Protein AF-A0A815VTF4-F1 (afdb_monomer)

Sequence (110 aa):
MISTTDGMVSTTDRMISTTNRMVSTTDGMVSTRNRMVSTTDRMISTTDGMVSTTNRMVSTTNRMVSTTNRMVSTTNRMVSTTNRMISTTTSIATSMVPGNTIAFQRLVNI

Solvent-accessible surface area (backbone atoms only — not comparable to full-atom values): 6072 Å² total; per-residue (Å²): 109,68,73,59,52,53,55,50,51,56,50,52,52,52,52,52,53,51,51,52,54,51,51,55,50,51,53,51,51,52,54,52,50,53,53,51,51,57,50,51,53,52,53,51,53,52,51,54,51,52,51,53,51,50,54,52,51,52,54,50,52,52,50,52,52,52,51,51,54,52,51,52,53,50,51,53,52,51,52,52,49,5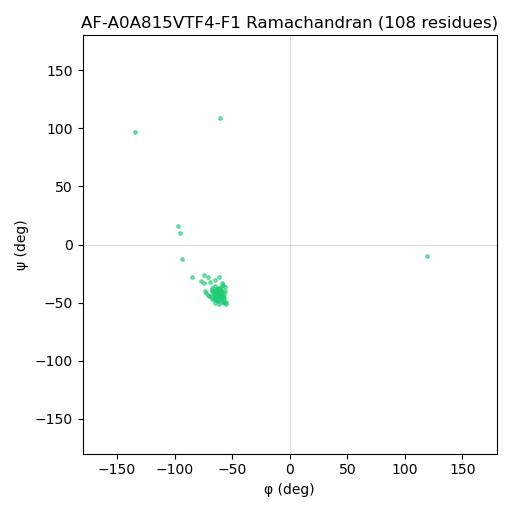1,53,52,51,52,52,50,53,51,54,52,54,40,71,75,39,88,83,54,57,69,62,56,58,60,66,73,74,114

pLDDT: mean 90.61, std 12.68, range [51.12, 98.56]

Radius of gyration: 44.87 Å; Cα contacts (8 Å, |Δi|>4): 9; chains: 1; bounding box: 86×13×121 Å

Foldseek 3Di:
DVVVVVVVVVVVVVVVVVVVVVVVVVVVVVVVVVVVVVVVVVVVVVVVVVVVVVVVVVVVVVVVVVVVVVVVVVVVVVVVVVVVVLVVVLVVVCVVDPPCSVVSVVVVVD

Organism: NCBI:txid392030

Secondary structure (DSSP, 8-state):
-HHHHHHHHHHHHHHHHHHHHHHHHHHHHHHHHHHHHHHHHHHHHHHHHHHHHHHHHHHHHHHHHHHHHHHHHHHHHHHHHHHHHHHHHHHHHHHHSTT-HHHHHHHH--

Mean predicted aligned error: 9.73 Å

Structure (mmCIF, N/CA/C/O backbone):
data_AF-A0A815VTF4-F1
#
_entry.id   AF-A0A815VTF4-F1
#
loop_
_atom_site.group_PDB
_atom_site.id
_atom_site.type_symbol
_atom_site.label_atom_id
_atom_site.label_alt_id
_atom_site.label_comp_id
_atom_site.label_asym_id
_atom_site.label_entity_id
_atom_site.label_seq_id
_atom_site.pdbx_PDB_ins_code
_atom_site.Cartn_x
_atom_site.Cartn_y
_atom_site.Cartn_z
_atom_site.occupancy
_atom_site.B_iso_or_equiv
_atom_site.auth_seq_id
_atom_site.auth_comp_id
_atom_site.auth_asym_id
_atom_site.auth_atom_id
_atom_site.pdbx_PDB_model_num
ATOM 1 N N . MET A 1 1 ? 44.918 5.009 -60.154 1.00 63.88 1 MET A N 1
ATOM 2 C CA . MET A 1 1 ? 43.603 4.362 -59.948 1.00 63.88 1 MET A CA 1
ATOM 3 C C . MET A 1 1 ? 43.577 3.532 -58.670 1.00 63.88 1 MET A C 1
ATOM 5 O O . MET A 1 1 ? 42.758 3.845 -57.824 1.00 63.88 1 MET A O 1
ATOM 9 N N . ILE A 1 2 ? 44.490 2.570 -58.472 1.00 72.81 2 ILE A N 1
ATOM 10 C CA . ILE A 1 2 ? 44.533 1.719 -57.259 1.00 72.81 2 ILE A CA 1
ATOM 11 C C . ILE A 1 2 ? 44.616 2.543 -55.957 1.00 72.81 2 ILE A C 1
ATOM 13 O O . ILE A 1 2 ? 43.756 2.405 -55.098 1.00 72.81 2 ILE A O 1
ATOM 17 N N . SER A 1 3 ? 45.535 3.510 -55.864 1.00 74.25 3 SER A N 1
ATOM 18 C CA . SER A 1 3 ? 45.690 4.352 -54.661 1.00 74.25 3 SER A CA 1
ATOM 19 C C . SER A 1 3 ? 44.454 5.195 -54.316 1.00 74.25 3 SER A C 1
ATOM 21 O O . SER A 1 3 ? 44.222 5.530 -53.158 1.00 74.25 3 SER A O 1
ATOM 23 N N . THR A 1 4 ? 43.652 5.557 -55.322 1.00 79.75 4 THR A N 1
ATOM 24 C CA . THR A 1 4 ? 42.405 6.308 -55.132 1.00 79.75 4 THR A CA 1
ATOM 25 C C . THR A 1 4 ? 41.325 5.402 -54.540 1.00 79.75 4 THR A C 1
ATOM 27 O O . THR A 1 4 ? 40.606 5.815 -53.634 1.00 79.75 4 THR A O 1
ATOM 30 N N . THR A 1 5 ? 41.250 4.153 -55.007 1.00 85.06 5 THR A N 1
ATOM 31 C CA . THR A 1 5 ? 40.351 3.125 -54.470 1.00 85.06 5 THR A CA 1
ATOM 32 C C . THR A 1 5 ? 40.693 2.777 -53.023 1.00 85.06 5 THR A C 1
ATOM 34 O O . THR A 1 5 ? 39.798 2.778 -52.180 1.00 85.06 5 THR A O 1
ATOM 37 N N . ASP A 1 6 ? 41.973 2.589 -52.700 1.00 88.19 6 ASP A N 1
ATOM 38 C CA . ASP A 1 6 ? 42.418 2.278 -51.333 1.00 88.19 6 ASP A CA 1
ATOM 39 C C . ASP A 1 6 ? 42.084 3.412 -50.345 1.00 88.19 6 ASP A C 1
ATOM 41 O O . ASP A 1 6 ? 41.640 3.174 -49.218 1.00 88.19 6 ASP A O 1
ATOM 45 N N . GLY A 1 7 ? 42.221 4.671 -50.782 1.00 88.69 7 GLY A N 1
ATOM 46 C CA . GLY A 1 7 ? 41.832 5.841 -49.990 1.00 88.69 7 GLY A CA 1
ATOM 47 C C . GLY A 1 7 ? 40.323 5.923 -49.717 1.00 88.69 7 GLY A C 1
ATOM 48 O O . GLY A 1 7 ? 39.908 6.316 -48.618 1.00 88.69 7 GLY A O 1
ATOM 49 N N . MET A 1 8 ? 39.495 5.513 -50.684 1.00 90.81 8 MET A N 1
ATOM 50 C CA . MET A 1 8 ? 38.041 5.426 -50.510 1.00 90.81 8 MET A CA 1
ATOM 51 C C . MET A 1 8 ? 37.659 4.319 -49.521 1.00 90.81 8 MET A C 1
ATOM 53 O O . MET A 1 8 ? 36.866 4.575 -48.616 1.00 90.81 8 MET A O 1
ATOM 57 N N . VAL A 1 9 ? 38.267 3.132 -49.628 1.00 93.00 9 VAL A N 1
ATOM 58 C CA . VAL A 1 9 ? 38.042 2.015 -48.690 1.00 93.00 9 VAL A CA 1
ATOM 59 C C . VAL A 1 9 ? 38.402 2.424 -47.261 1.00 93.00 9 VAL A C 1
ATOM 61 O O . VAL A 1 9 ? 37.561 2.334 -46.370 1.00 93.00 9 VAL A O 1
ATOM 64 N N . SER A 1 10 ? 39.589 3.006 -47.052 1.00 92.50 10 SER A N 1
ATOM 65 C CA . SER A 1 10 ? 40.020 3.477 -45.726 1.00 92.50 10 SER A CA 1
ATOM 66 C C . SER A 1 10 ? 39.060 4.506 -45.115 1.00 92.50 10 SER A C 1
ATOM 68 O O . SER A 1 10 ? 38.867 4.554 -43.897 1.00 92.50 10 SER A O 1
ATOM 70 N N . THR A 1 11 ? 38.458 5.357 -45.948 1.00 94.44 11 THR A N 1
ATOM 71 C CA . THR A 1 11 ? 37.485 6.355 -45.489 1.00 94.44 11 THR A CA 1
ATOM 72 C C . THR A 1 11 ? 36.172 5.702 -45.076 1.00 94.44 11 THR A C 1
ATOM 74 O O . THR A 1 11 ? 35.654 6.019 -44.005 1.00 94.44 11 THR A O 1
ATOM 77 N N . THR A 1 12 ? 35.682 4.746 -45.864 1.00 95.88 12 THR A N 1
ATOM 78 C CA . THR A 1 12 ? 34.504 3.938 -45.525 1.00 95.88 12 THR A CA 1
ATOM 79 C C . THR A 1 12 ? 34.698 3.178 -44.216 1.00 95.88 12 THR A C 1
ATOM 81 O O . THR A 1 12 ? 33.847 3.275 -43.331 1.00 95.88 12 THR A O 1
ATOM 84 N N . ASP A 1 13 ? 35.842 2.521 -44.023 1.00 96.56 13 ASP A N 1
ATOM 85 C CA . ASP A 1 13 ? 36.138 1.781 -42.791 1.00 96.56 13 ASP A CA 1
ATOM 86 C C . ASP A 1 13 ? 36.147 2.694 -41.556 1.00 96.56 13 ASP A C 1
ATOM 88 O O . ASP A 1 13 ? 35.608 2.350 -40.498 1.00 96.56 13 ASP A O 1
ATOM 92 N N . ARG A 1 14 ? 36.699 3.909 -41.688 1.00 96.06 14 ARG A N 1
ATOM 93 C CA . ARG A 1 14 ? 36.670 4.924 -40.620 1.00 96.06 14 ARG A CA 1
ATOM 94 C C . ARG A 1 14 ? 35.250 5.366 -40.276 1.00 96.06 14 ARG A C 1
ATOM 96 O O . ARG A 1 14 ? 34.939 5.533 -39.093 1.00 96.06 14 ARG A O 1
ATOM 103 N N . MET A 1 15 ? 34.392 5.547 -41.279 1.00 97.00 15 MET A N 1
ATOM 104 C CA . MET A 1 15 ? 32.984 5.886 -41.058 1.00 97.00 15 MET A CA 1
ATOM 105 C C . MET A 1 15 ? 32.252 4.753 -40.334 1.00 97.00 15 MET A C 1
ATOM 107 O O . MET A 1 15 ? 31.588 5.012 -39.333 1.00 97.00 15 MET A O 1
ATOM 111 N N . ILE A 1 16 ? 32.436 3.501 -40.766 1.00 97.38 16 ILE A N 1
ATOM 112 C CA . ILE A 1 16 ? 31.834 2.323 -40.121 1.00 97.38 16 ILE A CA 1
ATOM 113 C C . ILE A 1 16 ? 32.282 2.217 -38.659 1.00 97.38 16 ILE A C 1
ATOM 115 O O . ILE A 1 16 ? 31.452 2.057 -37.765 1.00 97.38 16 ILE A O 1
ATOM 119 N N . SER A 1 17 ? 33.582 2.367 -38.394 1.00 97.12 17 SER A N 1
ATOM 120 C CA . SER A 1 17 ? 34.125 2.347 -37.032 1.00 97.12 17 SER A CA 1
ATOM 121 C C . SER A 1 17 ? 33.504 3.437 -36.153 1.00 97.12 17 SER A C 1
ATOM 123 O O . SER A 1 17 ? 33.100 3.175 -35.019 1.00 97.12 17 SER A O 1
ATOM 125 N N . THR A 1 18 ? 33.343 4.648 -36.694 1.00 97.81 18 THR A N 1
ATOM 126 C CA . THR A 1 18 ? 32.690 5.758 -35.985 1.00 97.81 18 THR A CA 1
ATOM 127 C C . THR A 1 18 ? 31.235 5.424 -35.657 1.00 97.81 18 THR A C 1
ATOM 129 O O . THR A 1 18 ? 30.821 5.570 -34.506 1.00 97.81 18 THR A O 1
ATOM 132 N N . THR A 1 19 ? 30.480 4.896 -36.622 1.00 97.94 19 THR A N 1
ATOM 133 C CA . THR A 1 19 ? 29.094 4.453 -36.416 1.00 97.94 19 THR A CA 1
ATOM 134 C C . THR A 1 19 ? 28.995 3.377 -35.338 1.00 97.94 19 THR A C 1
ATOM 136 O O . THR A 1 19 ? 28.191 3.512 -34.417 1.00 97.94 19 THR A O 1
ATOM 139 N N . ASN A 1 20 ? 29.861 2.363 -35.368 1.00 97.88 20 ASN A N 1
ATOM 140 C CA . ASN A 1 20 ? 29.871 1.296 -34.364 1.00 97.88 20 ASN A CA 1
ATOM 141 C C . ASN A 1 20 ? 30.155 1.825 -32.948 1.00 97.88 20 ASN A C 1
ATOM 143 O O . ASN A 1 20 ? 29.550 1.368 -31.973 1.00 97.88 20 ASN A O 1
ATOM 147 N N . ARG A 1 21 ? 31.039 2.824 -32.816 1.00 97.75 21 ARG A N 1
ATOM 148 C CA . ARG A 1 21 ? 31.311 3.485 -31.527 1.00 97.75 21 ARG A CA 1
ATOM 149 C C . ARG A 1 21 ? 30.117 4.292 -31.025 1.00 97.75 21 ARG A C 1
ATOM 151 O O . ARG A 1 21 ? 29.861 4.292 -29.820 1.00 97.75 21 ARG A O 1
ATOM 158 N N . MET A 1 22 ? 29.381 4.953 -31.919 1.00 98.00 22 MET A N 1
ATOM 159 C CA . MET A 1 22 ? 28.148 5.655 -31.552 1.00 98.00 22 MET A CA 1
ATOM 160 C C . MET A 1 22 ? 27.085 4.673 -31.053 1.00 98.00 22 MET A C 1
ATOM 162 O O . MET A 1 22 ? 26.557 4.877 -29.965 1.00 98.00 22 MET A O 1
ATOM 166 N N . VAL A 1 23 ? 26.852 3.571 -31.775 1.00 98.12 23 VAL A N 1
ATOM 167 C CA . VAL A 1 23 ? 25.907 2.515 -31.365 1.00 98.12 23 VAL A CA 1
ATOM 168 C C . VAL A 1 23 ? 26.267 1.959 -29.986 1.00 98.12 23 VAL A C 1
ATOM 170 O O . VAL A 1 23 ? 25.435 1.966 -29.086 1.00 98.12 23 VAL A O 1
ATOM 173 N N . SER A 1 24 ? 27.535 1.596 -29.775 1.00 97.62 24 SER A N 1
ATOM 174 C CA . SER A 1 24 ? 28.008 1.079 -28.479 1.00 97.62 24 SER A CA 1
ATOM 175 C C . SER A 1 24 ? 27.782 2.074 -27.333 1.00 97.62 24 SER A C 1
ATOM 177 O O . SER A 1 24 ? 27.476 1.689 -26.204 1.00 97.62 24 SER A O 1
ATOM 179 N N . THR A 1 25 ? 27.925 3.372 -27.619 1.00 98.19 25 THR A N 1
ATOM 180 C CA . THR A 1 25 ? 27.670 4.440 -26.643 1.00 98.19 25 THR A CA 1
ATOM 181 C C . THR A 1 25 ? 26.183 4.518 -26.304 1.00 98.19 25 THR A C 1
ATOM 183 O O . THR A 1 25 ? 25.824 4.551 -25.125 1.00 98.19 25 THR A O 1
ATOM 186 N N . THR A 1 26 ? 25.315 4.492 -27.317 1.00 98.31 26 THR A N 1
ATOM 187 C CA . THR A 1 26 ? 23.859 4.470 -27.138 1.00 98.31 26 THR A CA 1
ATOM 188 C C . THR A 1 26 ? 23.413 3.254 -26.327 1.00 98.31 26 THR A C 1
ATOM 190 O O . THR A 1 26 ? 22.664 3.415 -25.363 1.00 98.31 26 THR A O 1
ATOM 193 N N . ASP A 1 27 ? 23.931 2.064 -26.628 1.00 98.31 27 ASP A N 1
ATOM 194 C CA . ASP A 1 27 ? 23.618 0.838 -25.887 1.00 98.31 27 ASP A CA 1
ATOM 195 C C . ASP A 1 27 ? 24.043 0.940 -24.413 1.00 98.31 27 ASP A C 1
ATOM 197 O O . ASP A 1 27 ? 23.294 0.563 -23.504 1.00 98.31 27 ASP A O 1
ATOM 201 N N . GLY A 1 28 ? 25.213 1.531 -24.148 1.00 98.31 28 GLY A N 1
ATOM 202 C CA . GLY A 1 28 ? 25.676 1.827 -22.791 1.00 98.31 28 GLY A CA 1
ATOM 203 C C . GLY A 1 28 ? 24.739 2.774 -22.030 1.00 98.31 28 GLY A C 1
ATOM 204 O O . GLY A 1 28 ? 24.438 2.546 -20.850 1.00 98.31 28 GLY A O 1
ATOM 205 N N . MET A 1 29 ? 24.217 3.805 -22.701 1.00 98.31 29 MET A N 1
ATOM 206 C CA . MET A 1 29 ? 23.232 4.724 -22.119 1.00 98.31 29 MET A CA 1
ATOM 207 C C . MET A 1 29 ? 21.904 4.019 -21.814 1.00 98.31 29 MET A C 1
ATOM 209 O O . MET A 1 29 ? 21.353 4.205 -20.725 1.00 98.31 29 MET A O 1
ATOM 213 N N . VAL A 1 30 ? 21.413 3.173 -22.726 1.00 98.31 30 VAL A N 1
ATOM 214 C CA . VAL A 1 30 ? 20.188 2.378 -22.527 1.00 98.31 30 VAL A CA 1
ATOM 215 C C . VAL A 1 30 ? 20.345 1.429 -21.338 1.00 98.31 30 VAL A C 1
ATOM 217 O O . VAL A 1 30 ? 19.493 1.406 -20.449 1.00 98.31 30 VAL A O 1
ATOM 220 N N . SER A 1 31 ? 21.464 0.706 -21.259 1.00 98.12 31 SER A N 1
ATOM 221 C CA . SER A 1 31 ? 21.766 -0.196 -20.139 1.00 98.12 31 SER A CA 1
ATOM 222 C C . SER A 1 31 ? 21.793 0.544 -18.798 1.00 98.12 31 SER A C 1
ATOM 224 O O . SER A 1 31 ? 21.181 0.107 -17.819 1.00 98.12 31 SER A O 1
ATOM 226 N N . THR A 1 32 ? 22.426 1.719 -18.762 1.00 98.38 32 THR A N 1
ATOM 227 C CA . THR A 1 32 ? 22.459 2.574 -17.566 1.00 98.38 32 THR A CA 1
ATOM 228 C C . THR A 1 32 ? 21.054 3.012 -17.160 1.00 98.38 32 THR A C 1
ATOM 230 O O . THR A 1 32 ? 20.691 2.925 -15.984 1.00 98.38 32 THR A O 1
ATOM 233 N N . ARG A 1 33 ? 20.220 3.420 -18.124 1.00 98.38 33 ARG A N 1
ATOM 234 C CA . ARG A 1 33 ? 18.834 3.815 -17.856 1.00 98.38 33 ARG A CA 1
ATOM 235 C C . ARG A 1 33 ? 17.997 2.658 -17.315 1.00 98.38 33 ARG A C 1
ATOM 237 O O . ARG A 1 33 ? 17.294 2.852 -16.327 1.00 98.38 33 ARG A O 1
ATOM 244 N N 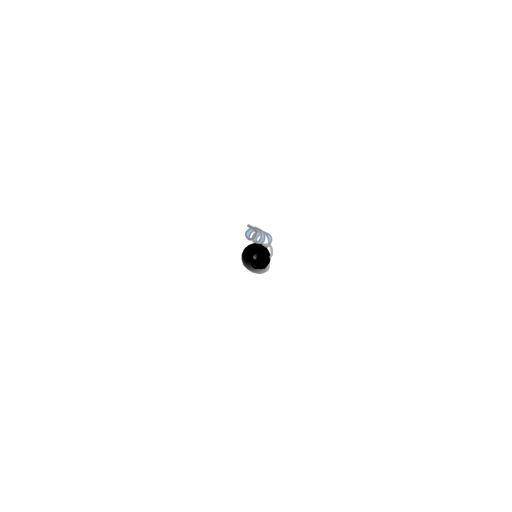. ASN A 1 34 ? 18.139 1.459 -17.872 1.00 98.31 34 ASN A N 1
ATOM 245 C CA . ASN A 1 34 ? 17.442 0.268 -17.382 1.00 98.31 34 ASN A CA 1
ATOM 246 C C . ASN A 1 34 ? 17.840 -0.080 -15.939 1.00 98.31 34 ASN A C 1
ATOM 248 O O . ASN A 1 34 ? 16.981 -0.405 -15.119 1.00 98.31 34 ASN A O 1
ATOM 252 N N . ARG A 1 35 ? 19.126 0.052 -15.584 1.00 98.31 35 ARG A N 1
ATOM 253 C CA . ARG A 1 35 ? 19.591 -0.143 -14.197 1.00 98.31 35 ARG A CA 1
ATOM 254 C C . ARG A 1 35 ? 19.006 0.888 -13.230 1.00 98.31 35 ARG A C 1
ATOM 256 O O . ARG A 1 35 ? 18.665 0.530 -12.100 1.00 98.31 35 ARG A O 1
ATOM 263 N N . MET A 1 36 ? 18.875 2.145 -13.659 1.00 98.38 36 MET A N 1
ATOM 264 C CA . MET A 1 36 ? 18.226 3.184 -12.853 1.00 98.38 36 MET A CA 1
ATOM 265 C C . MET A 1 36 ? 16.747 2.864 -12.622 1.00 98.38 36 MET A C 1
ATOM 267 O O . MET A 1 36 ? 16.313 2.884 -11.475 1.00 98.38 36 MET A O 1
ATOM 271 N N . VAL A 1 37 ? 16.004 2.486 -13.671 1.00 98.38 37 VAL A N 1
ATOM 272 C CA . VAL A 1 37 ? 14.588 2.083 -13.558 1.00 98.38 37 VAL A CA 1
ATOM 273 C C . VAL A 1 37 ? 14.428 0.916 -12.582 1.00 98.38 37 VAL A C 1
ATOM 275 O O . VAL A 1 37 ? 13.696 1.037 -11.607 1.00 98.38 37 VAL A O 1
ATO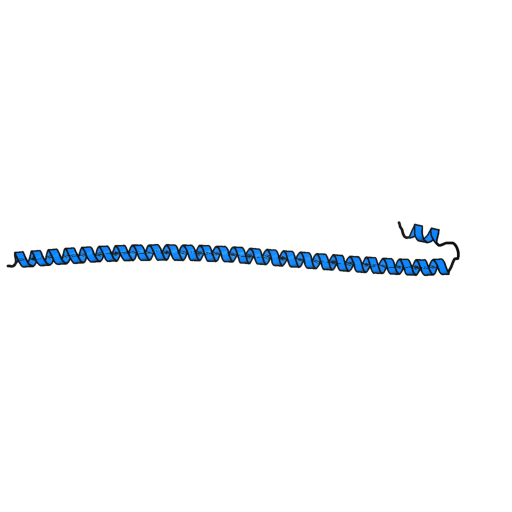M 278 N N . SER A 1 38 ? 15.215 -0.154 -12.743 1.00 98.19 38 SER A N 1
ATOM 279 C CA . SER A 1 38 ? 15.186 -1.303 -11.823 1.00 98.19 38 SER A CA 1
ATOM 280 C C . SER A 1 38 ? 15.497 -0.920 -10.369 1.00 98.19 38 SER A C 1
ATOM 282 O O . SER A 1 38 ? 14.980 -1.528 -9.430 1.00 98.19 38 SER A O 1
ATOM 284 N N . THR A 1 39 ? 16.356 0.079 -10.156 1.00 98.38 39 THR A N 1
ATOM 285 C CA . THR A 1 39 ? 16.652 0.586 -8.809 1.00 98.38 39 THR A CA 1
ATOM 286 C C . THR A 1 39 ? 15.462 1.327 -8.221 1.00 98.38 39 THR A C 1
ATOM 288 O O . THR A 1 39 ? 15.110 1.070 -7.071 1.00 98.38 39 THR A O 1
ATOM 291 N N . THR A 1 40 ? 14.808 2.178 -9.009 1.00 98.38 40 THR A N 1
ATOM 292 C CA . THR A 1 40 ? 13.569 2.853 -8.613 1.00 98.38 40 THR A CA 1
ATOM 293 C C . THR A 1 40 ? 12.470 1.852 -8.265 1.00 98.38 40 THR A C 1
ATOM 295 O O . THR A 1 40 ? 11.890 1.956 -7.186 1.00 98.38 40 THR A O 1
ATOM 298 N N . ASP A 1 41 ? 12.253 0.828 -9.091 1.00 98.44 41 ASP A N 1
ATOM 299 C CA . ASP A 1 41 ? 11.226 -0.193 -8.845 1.00 98.44 41 ASP A CA 1
ATOM 300 C C . ASP A 1 41 ? 11.471 -0.952 -7.531 1.00 98.44 41 ASP A C 1
ATOM 302 O O . ASP A 1 41 ? 10.548 -1.183 -6.747 1.00 98.44 41 ASP A O 1
ATOM 306 N N . ARG A 1 42 ? 12.736 -1.282 -7.227 1.00 98.25 42 ARG A N 1
ATOM 307 C CA . ARG A 1 42 ? 13.112 -1.903 -5.944 1.00 98.25 42 ARG A CA 1
ATOM 308 C C . ARG A 1 42 ? 12.844 -0.989 -4.746 1.00 98.25 42 ARG A C 1
ATOM 310 O O . ARG A 1 42 ? 12.401 -1.474 -3.702 1.00 98.25 42 ARG A O 1
ATOM 317 N N . MET A 1 43 ? 13.094 0.316 -4.874 1.00 98.31 43 MET A N 1
ATOM 318 C CA . MET A 1 43 ? 12.792 1.285 -3.812 1.00 98.31 43 MET A CA 1
ATOM 319 C C . MET A 1 43 ? 11.283 1.422 -3.574 1.00 98.31 43 MET A C 1
ATOM 321 O O . MET A 1 43 ? 10.851 1.455 -2.419 1.00 98.31 43 MET A O 1
ATOM 325 N N . ILE A 1 44 ? 10.480 1.440 -4.644 1.00 98.25 44 ILE A N 1
ATOM 326 C CA . ILE A 1 44 ? 9.011 1.467 -4.558 1.00 98.25 44 ILE A CA 1
ATOM 327 C C . ILE A 1 44 ? 8.510 0.208 -3.844 1.00 98.25 44 ILE A C 1
ATOM 329 O O . ILE A 1 44 ? 7.836 0.313 -2.825 1.00 98.25 44 ILE A O 1
ATOM 333 N N . SER A 1 45 ? 8.945 -0.974 -4.290 1.00 97.94 45 SER A N 1
ATOM 334 C CA . SER A 1 45 ? 8.569 -2.256 -3.678 1.00 97.94 45 SER A CA 1
ATOM 335 C C . SER A 1 45 ? 8.912 -2.326 -2.181 1.00 97.94 45 SER A C 1
ATOM 337 O O . SER A 1 45 ? 8.113 -2.795 -1.369 1.00 97.94 45 SER A O 1
ATOM 339 N N . THR A 1 46 ? 10.074 -1.793 -1.790 1.00 98.25 46 THR A N 1
ATOM 340 C CA . THR A 1 46 ? 10.473 -1.699 -0.376 1.00 98.25 46 THR A CA 1
ATOM 341 C C . THR A 1 46 ? 9.531 -0.785 0.411 1.00 98.25 46 THR A C 1
ATOM 343 O O . THR A 1 46 ? 9.104 -1.131 1.513 1.00 98.25 46 THR A O 1
ATOM 346 N N . THR A 1 47 ? 9.173 0.365 -0.163 1.00 98.31 47 THR A N 1
ATOM 347 C CA . THR A 1 47 ? 8.247 1.328 0.450 1.00 98.31 47 THR A CA 1
ATOM 348 C C . THR A 1 47 ? 6.860 0.721 0.644 1.00 98.31 47 THR A C 1
ATOM 350 O O . THR A 1 47 ? 6.315 0.787 1.747 1.00 98.31 47 THR A O 1
ATOM 353 N N . ASP A 1 48 ? 6.332 0.036 -0.369 1.00 98.31 48 ASP A N 1
ATOM 354 C CA . ASP A 1 48 ? 5.044 -0.660 -0.290 1.00 98.31 48 ASP A CA 1
ATOM 355 C C . ASP A 1 48 ? 5.049 -1.744 0.800 1.00 98.31 48 ASP A C 1
ATOM 357 O O . ASP A 1 48 ? 4.089 -1.883 1.568 1.00 98.31 48 ASP A O 1
ATOM 361 N N . GLY A 1 49 ? 6.162 -2.474 0.940 1.00 98.38 49 GLY A N 1
ATOM 362 C CA . GLY A 1 49 ? 6.362 -3.442 2.021 1.00 98.38 49 GLY A CA 1
ATOM 363 C C . GLY A 1 49 ? 6.308 -2.811 3.420 1.00 98.38 49 GLY A C 1
ATOM 364 O O . GLY A 1 49 ? 5.664 -3.353 4.329 1.00 98.38 49 GLY A O 1
ATOM 365 N N . MET A 1 50 ? 6.925 -1.638 3.599 1.00 98.44 50 MET A N 1
ATOM 366 C CA . MET A 1 50 ? 6.874 -0.886 4.862 1.00 98.44 50 MET A CA 1
ATOM 367 C C . MET A 1 50 ? 5.459 -0.378 5.178 1.00 98.44 50 MET A C 1
ATOM 369 O O . MET A 1 50 ? 4.997 -0.499 6.319 1.00 98.44 50 MET A O 1
ATOM 373 N N . VAL A 1 51 ? 4.737 0.132 4.173 1.00 98.31 51 VAL A N 1
ATOM 374 C CA . VAL A 1 51 ? 3.338 0.573 4.317 1.00 98.31 51 VAL A CA 1
ATOM 375 C C . VAL A 1 51 ? 2.441 -0.598 4.725 1.00 98.31 51 VAL A C 1
ATOM 37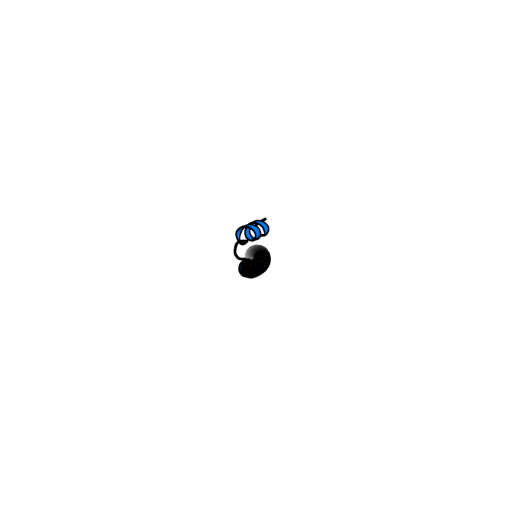7 O O . VAL A 1 51 ? 1.676 -0.491 5.686 1.00 98.31 51 VAL A O 1
ATOM 380 N N . SER A 1 52 ? 2.576 -1.750 4.063 1.00 98.12 52 SER A N 1
ATOM 381 C CA . SER A 1 52 ? 1.823 -2.967 4.395 1.00 98.12 52 SER A CA 1
ATOM 382 C C . SER A 1 52 ? 2.066 -3.421 5.839 1.00 98.12 52 SER A C 1
ATOM 384 O O . SER A 1 52 ? 1.120 -3.711 6.579 1.00 98.12 52 SER A O 1
ATOM 386 N N . THR A 1 53 ? 3.324 -3.409 6.283 1.00 98.38 53 THR A N 1
ATOM 387 C CA . THR A 1 53 ? 3.695 -3.755 7.664 1.00 98.38 53 THR A CA 1
ATOM 388 C C . THR A 1 53 ? 3.056 -2.798 8.672 1.00 98.38 53 THR A C 1
ATOM 390 O O . THR A 1 53 ? 2.446 -3.240 9.648 1.00 98.38 53 THR A O 1
ATOM 393 N N . THR A 1 54 ? 3.107 -1.494 8.398 1.00 98.44 54 THR A N 1
ATOM 394 C CA . THR A 1 54 ? 2.484 -0.460 9.239 1.00 98.44 54 THR A CA 1
ATOM 395 C C . THR A 1 54 ? 0.975 -0.665 9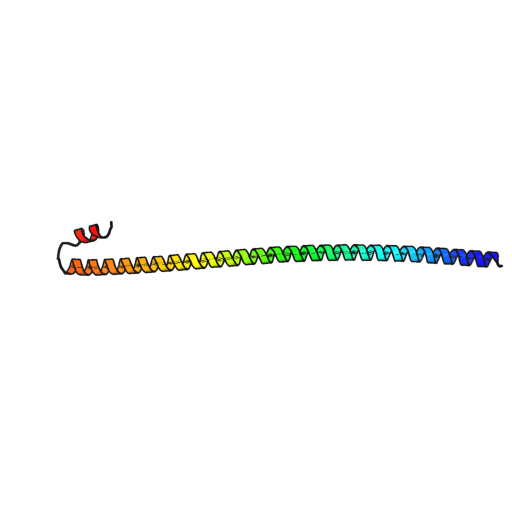.357 1.00 98.44 54 THR A C 1
ATOM 397 O O . THR A 1 54 ? 0.435 -0.685 10.464 1.00 98.44 54 THR A O 1
ATOM 400 N N . ASN A 1 55 ? 0.292 -0.930 8.241 1.00 98.38 55 ASN A N 1
ATOM 401 C CA . ASN A 1 55 ? -1.147 -1.197 8.233 1.00 98.38 55 ASN A CA 1
ATOM 402 C C . ASN A 1 55 ? -1.519 -2.432 9.073 1.00 98.38 55 ASN A C 1
ATOM 404 O O . ASN A 1 55 ? -2.523 -2.422 9.792 1.00 98.38 55 ASN A O 1
ATOM 408 N N . ARG A 1 56 ? -0.698 -3.492 9.043 1.00 98.38 56 ARG A N 1
ATOM 409 C CA . ARG A 1 56 ? -0.903 -4.686 9.884 1.00 98.38 56 ARG A CA 1
ATOM 410 C C . ARG A 1 56 ? -0.729 -4.387 11.372 1.00 98.38 56 ARG A C 1
ATOM 412 O O . ARG A 1 56 ? -1.519 -4.886 12.179 1.00 98.38 56 ARG A O 1
ATOM 419 N N . MET A 1 57 ? 0.251 -3.560 11.740 1.00 98.44 57 MET A N 1
ATOM 420 C CA . MET A 1 57 ? 0.426 -3.113 13.126 1.00 98.44 57 MET A CA 1
ATOM 421 C C . MET A 1 57 ? -0.784 -2.305 13.609 1.00 98.44 57 MET A C 1
ATOM 423 O O . MET A 1 57 ? -1.354 -2.635 14.647 1.00 98.44 57 MET A O 1
ATOM 427 N N . VAL A 1 58 ? -1.252 -1.329 12.821 1.00 98.44 58 VAL A N 1
ATOM 428 C CA . VAL A 1 58 ? -2.449 -0.528 13.144 1.00 98.44 58 VAL A CA 1
ATOM 429 C C . VAL A 1 58 ? -3.683 -1.417 13.323 1.00 98.44 58 VAL A C 1
ATOM 431 O O . VAL A 1 58 ? -4.411 -1.283 14.307 1.00 98.44 58 VAL A O 1
ATOM 434 N N . SER A 1 59 ? -3.903 -2.379 12.419 1.00 98.31 59 SER A N 1
ATOM 435 C CA . SER A 1 59 ? -5.010 -3.338 12.530 1.00 98.31 59 SER A CA 1
ATOM 436 C C . SER A 1 59 ? -4.948 -4.154 13.828 1.00 98.31 59 SER A C 1
ATOM 438 O O . SER A 1 59 ? -5.970 -4.369 14.485 1.00 98.31 59 SER A O 1
ATOM 440 N N . THR A 1 60 ? -3.747 -4.571 14.232 1.00 98.50 60 THR A N 1
ATOM 441 C CA . THR A 1 60 ? -3.523 -5.321 15.474 1.00 98.50 60 THR A CA 1
ATOM 442 C C . THR A 1 60 ? -3.837 -4.465 16.699 1.00 98.50 60 THR A C 1
ATOM 444 O O . THR A 1 60 ? -4.599 -4.901 17.563 1.00 98.50 60 THR A O 1
ATOM 447 N N . THR A 1 61 ? -3.357 -3.220 16.738 1.00 98.50 61 THR A N 1
ATOM 448 C CA . THR A 1 61 ? -3.682 -2.258 17.803 1.00 98.50 61 THR A CA 1
ATOM 449 C C . THR A 1 61 ? -5.185 -2.017 17.912 1.00 98.50 61 THR A C 1
ATOM 451 O O . THR A 1 61 ? -5.742 -2.109 19.005 1.00 98.50 61 THR A O 1
ATOM 454 N N . ASN A 1 62 ? -5.876 -1.816 16.789 1.00 98.50 62 ASN A N 1
ATOM 455 C CA . ASN A 1 62 ? -7.329 -1.625 16.780 1.00 98.50 62 ASN A CA 1
ATOM 456 C C . ASN A 1 62 ? -8.083 -2.840 17.342 1.00 98.50 62 ASN A C 1
ATOM 458 O O . ASN A 1 62 ? -9.057 -2.682 18.083 1.00 98.50 62 ASN A O 1
ATOM 462 N N . ARG A 1 63 ? -7.624 -4.064 17.042 1.00 98.44 63 ARG A N 1
ATOM 463 C CA . ARG A 1 63 ? -8.193 -5.287 17.630 1.00 98.44 63 ARG A CA 1
ATOM 464 C C . ARG A 1 63 ? -7.975 -5.349 19.139 1.00 98.44 63 ARG A C 1
ATOM 466 O O . ARG A 1 63 ? -8.919 -5.677 19.853 1.00 98.44 63 ARG A O 1
ATOM 473 N N . MET A 1 64 ? -6.782 -5.002 19.625 1.00 98.50 64 MET A N 1
ATOM 474 C CA . MET A 1 64 ? -6.502 -4.952 21.066 1.00 98.50 64 MET A CA 1
ATOM 475 C C . MET A 1 64 ? -7.413 -3.947 21.781 1.00 98.50 64 MET A C 1
ATOM 477 O O . MET A 1 64 ? -8.053 -4.305 22.767 1.00 98.50 64 MET A O 1
ATOM 481 N N . VAL A 1 65 ? -7.556 -2.732 21.240 1.00 98.50 65 VAL A N 1
ATOM 482 C CA . VAL A 1 65 ? -8.467 -1.706 21.780 1.00 98.50 65 VAL A CA 1
ATOM 483 C C . VAL A 1 65 ? -9.913 -2.211 21.812 1.00 98.50 65 VAL A C 1
ATOM 485 O O . VAL A 1 65 ? -10.598 -2.066 22.824 1.00 98.50 65 VAL A O 1
ATOM 488 N N . SER A 1 66 ? -10.378 -2.862 20.741 1.00 98.38 66 SER A N 1
ATOM 489 C CA . SER A 1 66 ? -11.723 -3.450 20.693 1.00 98.38 66 SER A CA 1
ATOM 490 C C . SER A 1 66 ? -11.936 -4.505 21.785 1.00 98.38 66 SER A C 1
ATOM 492 O O . SER A 1 66 ? -12.974 -4.502 22.450 1.00 98.38 66 SER A O 1
ATOM 494 N N . THR A 1 67 ? -10.952 -5.378 22.016 1.00 98.56 67 THR A N 1
ATOM 495 C CA . THR A 1 67 ? -10.996 -6.373 23.095 1.00 98.56 67 THR A CA 1
ATOM 496 C C . THR A 1 67 ? -11.059 -5.708 24.468 1.00 98.56 67 THR A C 1
ATOM 498 O O . THR A 1 67 ? -11.930 -6.057 25.264 1.00 98.56 67 THR A O 1
ATOM 501 N N . THR A 1 68 ? -10.222 -4.701 24.729 1.00 98.50 68 THR A N 1
ATOM 502 C CA . THR A 1 68 ? -10.260 -3.934 25.984 1.00 98.50 68 THR A CA 1
ATOM 503 C C . THR A 1 68 ? -11.623 -3.289 26.213 1.00 98.50 68 THR A C 1
ATOM 505 O O . THR A 1 68 ? -12.201 -3.441 27.287 1.00 98.50 68 THR A O 1
ATOM 508 N N . ASN A 1 69 ? -12.203 -2.661 25.188 1.00 98.50 69 ASN A N 1
ATOM 509 C CA . ASN A 1 69 ? -13.533 -2.056 25.287 1.00 98.50 69 ASN A CA 1
ATOM 510 C C . ASN A 1 69 ? -14.624 -3.091 25.611 1.00 98.50 69 ASN A C 1
ATOM 512 O O . ASN A 1 69 ? -15.529 -2.812 26.401 1.00 98.50 69 ASN A O 1
ATOM 516 N N . ARG A 1 70 ? -14.538 -4.307 25.054 1.00 98.44 70 ARG A N 1
ATOM 517 C CA . ARG A 1 70 ? -15.459 -5.406 25.396 1.00 98.44 70 ARG A CA 1
ATOM 518 C C . ARG A 1 70 ? -15.301 -5.869 26.844 1.00 98.44 70 ARG A C 1
ATOM 520 O O . ARG A 1 70 ? -16.312 -6.125 27.501 1.00 98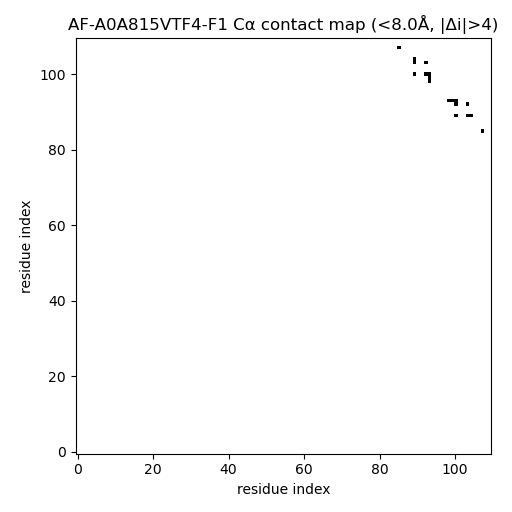.44 70 ARG A O 1
ATOM 527 N N . MET A 1 71 ? -14.070 -5.949 27.351 1.00 98.44 71 MET A N 1
ATOM 528 C CA . MET A 1 71 ? -13.818 -6.279 28.758 1.00 98.44 71 MET A CA 1
ATOM 529 C C . MET A 1 71 ? -14.417 -5.217 29.684 1.00 98.44 71 MET A C 1
ATOM 531 O O . MET A 1 71 ? -15.187 -5.563 30.574 1.00 98.44 71 MET A O 1
ATOM 535 N N . VAL A 1 72 ? -14.173 -3.930 29.412 1.00 98.38 72 VAL A N 1
ATOM 536 C CA . VAL A 1 72 ? -14.761 -2.813 30.175 1.00 98.38 72 VAL A CA 1
ATOM 537 C C . VAL A 1 72 ? -16.291 -2.870 30.155 1.00 98.38 72 VAL A C 1
ATOM 539 O O . VAL A 1 72 ? -16.930 -2.761 31.199 1.00 98.38 72 VAL A O 1
ATO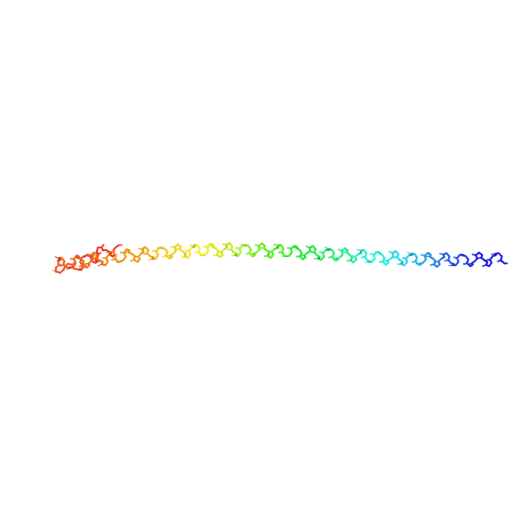M 542 N N . SER A 1 73 ? -16.898 -3.105 28.987 1.00 98.19 73 SER A N 1
ATOM 543 C CA . SER A 1 73 ? -18.354 -3.257 28.870 1.00 98.19 73 SER A CA 1
ATOM 544 C C . SER A 1 73 ? -18.887 -4.415 29.722 1.00 98.19 73 SER A C 1
ATOM 546 O O . SER A 1 73 ? -19.927 -4.283 30.369 1.00 98.19 73 SER A O 1
ATOM 548 N N . THR A 1 74 ? -18.160 -5.533 29.767 1.00 98.50 74 THR A N 1
ATOM 549 C CA . THR A 1 74 ? -18.514 -6.693 30.595 1.00 98.50 74 THR A CA 1
ATOM 550 C C . THR A 1 74 ? -18.431 -6.353 32.081 1.00 98.50 74 THR A C 1
ATOM 552 O O . THR A 1 74 ? -19.391 -6.598 32.809 1.00 98.50 74 THR A O 1
ATOM 555 N N . THR A 1 75 ? -17.353 -5.700 32.521 1.00 98.31 75 THR A N 1
ATOM 556 C CA . THR A 1 75 ? -17.207 -5.217 33.902 1.00 98.31 75 THR A CA 1
ATOM 557 C C . THR A 1 75 ? -18.342 -4.277 34.296 1.00 98.31 75 THR A C 1
ATOM 559 O O . THR A 1 75 ? -18.966 -4.475 35.336 1.00 98.31 75 THR A O 1
ATOM 562 N N . ASN A 1 76 ? -18.698 -3.318 33.439 1.00 98.19 76 ASN A N 1
ATOM 563 C CA . ASN A 1 76 ? -19.801 -2.392 33.704 1.00 98.19 76 ASN A CA 1
ATOM 564 C C . ASN A 1 76 ? -21.149 -3.115 33.858 1.00 98.19 76 ASN A C 1
ATOM 566 O O . ASN A 1 76 ? -21.949 -2.757 34.723 1.00 98.19 76 ASN A O 1
ATOM 570 N N . ARG A 1 77 ? -21.404 -4.164 33.062 1.00 98.19 77 ARG A N 1
ATOM 571 C CA . ARG A 1 77 ? -22.609 -5.001 33.208 1.00 98.19 77 ARG A CA 1
ATOM 572 C C . ARG A 1 77 ? -22.621 -5.776 34.525 1.00 98.19 77 ARG A C 1
ATOM 574 O O . ARG A 1 77 ? -23.675 -5.865 35.154 1.00 98.19 77 ARG A O 1
ATOM 581 N N . MET A 1 78 ? -21.474 -6.302 34.957 1.00 97.88 78 MET A N 1
ATOM 582 C CA . MET A 1 78 ? -21.357 -6.971 36.257 1.00 97.88 78 MET A CA 1
ATOM 583 C C . MET A 1 78 ? -21.644 -5.995 37.402 1.00 97.88 78 MET A C 1
ATOM 585 O O . MET A 1 78 ? -22.492 -6.288 38.239 1.00 97.88 78 MET A O 1
ATOM 589 N N . VAL A 1 79 ? -21.039 -4.802 37.383 1.00 97.25 79 VAL A N 1
ATOM 590 C CA . VAL A 1 79 ? -21.298 -3.744 38.378 1.00 97.25 79 VAL A CA 1
ATOM 591 C C . VAL A 1 79 ? -22.780 -3.361 38.409 1.00 97.25 79 VAL A C 1
ATOM 593 O O . VAL A 1 79 ? -23.381 -3.299 39.478 1.00 97.25 79 VAL A O 1
ATOM 596 N N . SER A 1 80 ? -23.407 -3.166 37.245 1.00 96.88 80 SER A N 1
ATOM 597 C CA . SER A 1 80 ? -24.843 -2.865 37.159 1.00 96.88 80 SER A CA 1
ATOM 598 C C . SER A 1 80 ? -25.711 -3.978 37.760 1.00 96.88 80 SER A C 1
ATOM 600 O O . SER A 1 80 ? -26.668 -3.693 38.482 1.00 96.88 80 SER A O 1
ATOM 602 N N . THR A 1 81 ? -25.349 -5.241 37.520 1.00 97.38 81 THR A N 1
ATOM 603 C CA . THR A 1 81 ? -26.039 -6.403 38.095 1.00 97.38 81 THR A CA 1
ATOM 604 C C . THR A 1 81 ? -25.904 -6.421 39.617 1.00 97.38 81 THR A C 1
ATOM 606 O O . THR A 1 81 ? -26.911 -6.549 40.312 1.00 97.38 81 THR A O 1
ATOM 609 N N . THR A 1 82 ? -24.697 -6.204 40.145 1.00 95.69 82 THR A N 1
ATOM 610 C CA . THR A 1 82 ? -24.445 -6.093 41.590 1.00 95.69 82 THR A CA 1
ATOM 611 C C . THR A 1 82 ? -25.258 -4.966 42.221 1.00 95.69 82 THR A C 1
ATOM 613 O O . THR A 1 82 ? -25.945 -5.196 43.214 1.00 95.69 82 THR A O 1
ATOM 616 N N . ASN A 1 83 ? -25.282 -3.782 41.606 1.00 93.56 83 ASN A N 1
ATOM 617 C CA . ASN A 1 83 ? -26.072 -2.650 42.097 1.00 93.56 83 ASN A CA 1
ATOM 618 C C . ASN A 1 83 ? -27.574 -2.968 42.138 1.00 93.56 83 ASN A C 1
ATOM 620 O O . ASN A 1 83 ? -28.263 -2.602 43.090 1.00 93.56 83 ASN A O 1
ATOM 624 N N . ARG A 1 84 ? -28.093 -3.689 41.136 1.00 94.69 84 ARG A N 1
ATOM 625 C CA . ARG A 1 84 ? -29.497 -4.125 41.112 1.00 94.69 84 ARG A CA 1
ATOM 626 C C . ARG A 1 84 ? -29.802 -5.153 42.207 1.00 94.69 84 ARG A C 1
ATOM 628 O O . ARG A 1 84 ? -30.868 -5.077 42.820 1.00 94.69 84 ARG A O 1
ATOM 635 N N . MET A 1 85 ? -28.882 -6.082 42.476 1.00 92.88 85 MET A N 1
ATOM 636 C CA . MET A 1 85 ? -29.011 -7.030 43.590 1.00 92.88 85 MET A CA 1
ATOM 637 C C . MET A 1 85 ? -29.024 -6.301 44.935 1.00 92.88 85 MET A C 1
ATOM 639 O O . MET A 1 85 ? -29.940 -6.518 45.722 1.00 92.88 85 MET A O 1
ATOM 643 N N . ILE A 1 86 ? -28.082 -5.377 45.158 1.00 88.81 86 ILE A N 1
ATOM 644 C CA . ILE A 1 86 ? -28.031 -4.533 46.361 1.00 88.81 86 ILE A CA 1
ATOM 645 C C . ILE A 1 86 ? -29.352 -3.784 46.546 1.00 88.81 86 ILE A C 1
ATOM 647 O O . ILE A 1 86 ? -29.961 -3.877 47.607 1.00 88.81 86 ILE A O 1
ATOM 651 N N . SER A 1 87 ? -29.836 -3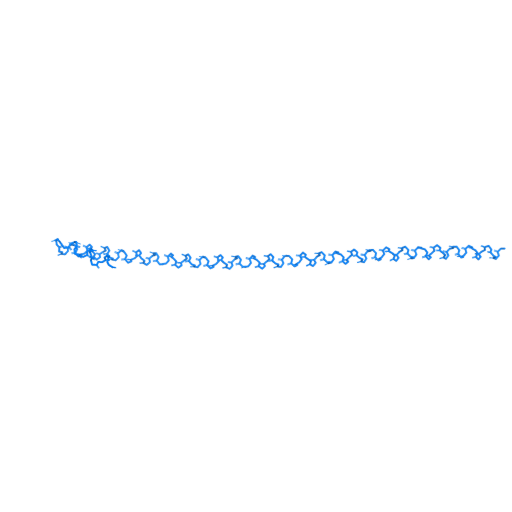.101 45.502 1.00 88.50 87 SER A N 1
ATOM 652 C CA . SER A 1 87 ? -31.105 -2.369 45.558 1.00 88.50 87 SER A CA 1
ATOM 653 C C . SER A 1 87 ? -32.272 -3.274 45.950 1.00 88.50 87 SER A C 1
ATOM 655 O O . SER A 1 87 ? -33.098 -2.878 46.766 1.00 88.50 87 SER A O 1
ATOM 657 N N . THR A 1 88 ? -32.337 -4.486 45.392 1.00 90.31 88 THR A N 1
ATOM 658 C CA . THR A 1 88 ? -33.403 -5.451 45.696 1.00 90.31 88 THR A CA 1
ATOM 659 C C . THR A 1 88 ? -33.338 -5.893 47.158 1.00 90.31 88 THR A C 1
ATOM 661 O O . THR A 1 88 ? -34.350 -5.862 47.855 1.00 90.31 88 THR A O 1
ATOM 664 N N . THR A 1 89 ? -32.147 -6.240 47.650 1.00 88.06 89 THR A N 1
ATOM 665 C CA . THR A 1 89 ? -31.931 -6.630 49.050 1.00 88.06 89 THR A CA 1
ATOM 666 C C . THR A 1 89 ? -32.290 -5.499 50.013 1.00 88.06 89 THR A C 1
ATOM 668 O O . THR A 1 89 ? -32.976 -5.739 51.005 1.00 88.06 89 THR A O 1
ATOM 671 N N . THR A 1 90 ? -31.902 -4.257 49.707 1.00 84.88 90 THR A N 1
ATOM 672 C CA . THR A 1 90 ? -32.267 -3.081 50.510 1.00 84.88 90 THR A CA 1
ATOM 673 C C . THR A 1 90 ? -33.782 -2.868 50.544 1.00 84.88 90 THR A C 1
ATOM 675 O O . THR A 1 90 ? -34.343 -2.629 51.615 1.00 84.88 90 THR A O 1
ATOM 678 N N . SER A 1 91 ? -34.475 -2.988 49.406 1.00 85.19 91 SER A N 1
ATOM 679 C CA . SER A 1 91 ? -35.941 -2.885 49.357 1.00 85.19 91 SER A CA 1
ATOM 680 C C . SER A 1 91 ? -36.628 -3.959 50.207 1.00 85.19 91 SER A C 1
ATOM 682 O O . SER A 1 91 ? -37.576 -3.659 50.929 1.00 85.19 91 SER A O 1
ATOM 684 N N . ILE A 1 92 ? -36.124 -5.196 50.189 1.00 86.19 92 ILE A N 1
ATOM 685 C CA . ILE A 1 92 ? -36.648 -6.276 51.036 1.00 86.19 92 ILE A CA 1
ATOM 686 C C . ILE A 1 92 ? -36.413 -5.956 52.519 1.00 86.19 92 ILE A C 1
ATOM 688 O O . ILE A 1 92 ? -37.361 -5.969 53.303 1.00 86.19 92 ILE A O 1
ATOM 692 N N . ALA A 1 93 ? -35.184 -5.601 52.906 1.00 82.19 93 ALA A N 1
ATOM 693 C CA . ALA A 1 93 ? -34.831 -5.314 54.299 1.00 82.19 93 ALA A CA 1
ATOM 694 C C . ALA A 1 93 ? -35.655 -4.157 54.894 1.00 82.19 93 ALA A C 1
ATOM 696 O O . ALA A 1 93 ? -36.124 -4.240 56.029 1.00 82.19 93 ALA A O 1
ATOM 697 N N . THR A 1 94 ? -35.881 -3.100 54.110 1.00 78.50 94 THR A N 1
ATOM 698 C CA . THR A 1 94 ? -36.699 -1.947 54.522 1.00 78.50 94 THR A CA 1
ATOM 699 C C . THR A 1 94 ? -38.184 -2.279 54.650 1.00 78.50 94 THR A C 1
ATOM 701 O O . THR A 1 94 ? -38.844 -1.737 55.533 1.00 78.50 94 THR A O 1
ATOM 704 N N . SER A 1 95 ? -38.708 -3.198 53.832 1.00 81.44 95 SER A N 1
ATOM 705 C CA . SER A 1 95 ? -40.093 -3.675 53.958 1.00 81.44 95 SER A CA 1
ATOM 706 C C . SER A 1 95 ? -40.326 -4.564 55.189 1.00 81.44 95 SER A C 1
ATOM 708 O O . SER A 1 95 ? -41.431 -4.588 55.723 1.00 81.44 95 SER A O 1
ATOM 710 N N . MET A 1 96 ? -39.292 -5.272 55.659 1.00 77.44 96 MET A N 1
ATOM 711 C CA . MET A 1 96 ? -39.385 -6.200 56.793 1.00 77.44 96 MET A CA 1
ATOM 712 C C . MET A 1 96 ? -39.234 -5.520 58.162 1.00 77.44 96 MET A C 1
ATOM 714 O O . MET A 1 96 ? -39.769 -6.025 59.146 1.00 77.44 96 MET A O 1
ATOM 718 N N . VAL A 1 97 ? -38.516 -4.393 58.251 1.00 67.56 97 VAL A N 1
ATOM 719 C CA . VAL A 1 97 ? -38.293 -3.667 59.516 1.00 67.56 97 VAL A CA 1
ATOM 720 C C . VAL A 1 97 ? -38.512 -2.162 59.307 1.00 67.56 97 VAL A C 1
ATOM 722 O O . VAL A 1 97 ? -37.582 -1.462 58.884 1.00 67.56 97 VAL A O 1
ATOM 725 N N . PRO A 1 98 ? -39.709 -1.626 59.624 1.00 60.72 98 PRO A N 1
ATOM 726 C CA . PRO A 1 98 ? -39.974 -0.192 59.546 1.00 60.72 98 PRO A CA 1
ATOM 727 C C . PRO A 1 98 ? -39.028 0.569 60.495 1.00 60.72 98 PRO A C 1
ATOM 729 O O . PRO A 1 98 ? -39.154 0.466 61.711 1.00 60.72 98 PRO A O 1
ATOM 732 N N . GLY A 1 99 ? -38.051 1.305 59.946 1.00 62.62 99 GLY A N 1
ATOM 733 C CA . GLY A 1 99 ? -37.132 2.174 60.705 1.00 62.62 99 GLY A CA 1
ATOM 734 C C . GLY A 1 99 ? -35.630 1.852 60.620 1.00 62.62 99 GLY A C 1
ATOM 735 O O . GLY A 1 99 ? -34.825 2.684 61.030 1.00 62.62 99 GLY A O 1
ATOM 736 N N . ASN A 1 100 ? -35.214 0.713 60.047 1.00 61.56 100 ASN A N 1
ATOM 737 C CA . ASN A 1 100 ? -33.794 0.293 60.027 1.00 61.56 100 ASN A CA 1
ATOM 738 C C . ASN A 1 100 ? -33.013 0.666 58.740 1.00 61.56 100 ASN A C 1
ATOM 740 O O . ASN A 1 100 ? -31.883 0.224 58.522 1.00 61.56 100 ASN A O 1
ATOM 744 N N . THR A 1 101 ? -33.595 1.494 5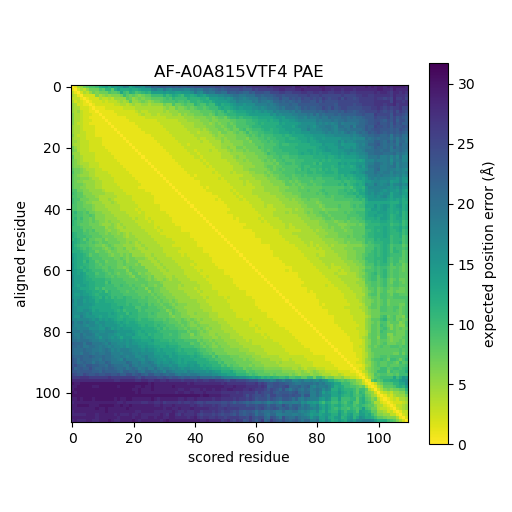7.867 1.00 62.75 101 THR A N 1
ATOM 745 C CA . THR A 1 101 ? -33.048 1.839 56.539 1.00 62.75 101 THR A CA 1
ATOM 746 C C . THR A 1 101 ? -31.632 2.427 56.591 1.00 62.75 101 THR A C 1
ATOM 748 O O . THR A 1 101 ? -30.799 2.130 55.736 1.00 62.75 101 THR A O 1
ATOM 751 N N . ILE A 1 102 ? -31.327 3.233 57.614 1.00 62.03 102 ILE A N 1
ATOM 752 C CA . ILE A 1 102 ? -30.049 3.956 57.718 1.00 62.03 102 ILE A CA 1
ATOM 753 C C . ILE A 1 102 ? -28.892 3.014 58.093 1.00 62.03 102 ILE A C 1
ATOM 755 O O . ILE A 1 102 ? -27.772 3.210 57.623 1.00 62.03 102 ILE A O 1
ATOM 759 N N . ALA A 1 103 ? -29.137 1.971 58.893 1.00 61.22 103 ALA A N 1
ATOM 760 C CA . ALA A 1 103 ? -28.082 1.046 59.315 1.00 61.22 103 ALA A CA 1
ATOM 761 C C . ALA A 1 103 ? -27.631 0.126 58.169 1.00 61.22 103 ALA A C 1
ATOM 763 O O . ALA A 1 103 ? -26.432 -0.058 57.963 1.00 61.22 103 ALA A O 1
ATOM 764 N N . PHE A 1 104 ? -28.576 -0.389 57.372 1.00 63.91 104 PHE A N 1
ATOM 765 C CA . PHE A 1 104 ? -28.266 -1.250 56.225 1.00 63.91 104 PHE A CA 1
ATOM 766 C C . PHE A 1 104 ? -27.538 -0.493 55.106 1.00 63.91 104 PHE A C 1
ATOM 768 O O . PHE A 1 104 ? -26.567 -1.004 54.555 1.00 63.91 104 PHE A O 1
ATOM 775 N N . GLN A 1 105 ? -27.931 0.752 54.809 1.00 62.19 105 GLN A N 1
ATOM 776 C CA . GLN A 1 105 ? -27.276 1.548 53.764 1.00 62.19 105 GLN A CA 1
ATOM 777 C C . GLN A 1 105 ? -25.812 1.888 54.103 1.00 62.19 105 GLN A C 1
ATOM 779 O O . GLN A 1 105 ? -24.984 1.987 53.202 1.00 62.19 105 GLN A O 1
ATOM 784 N N . ARG A 1 106 ? -25.473 2.034 55.395 1.00 65.62 106 ARG A N 1
ATOM 785 C CA . ARG A 1 106 ? -24.086 2.242 55.858 1.00 65.62 106 ARG A CA 1
ATOM 786 C C . ARG A 1 106 ? -23.233 0.973 55.796 1.00 65.62 106 ARG A C 1
ATOM 788 O O . ARG A 1 106 ? -22.025 1.096 55.660 1.00 65.62 106 ARG A O 1
ATOM 795 N N . LEU A 1 107 ? -23.841 -0.213 55.878 1.00 64.38 107 LEU A N 1
ATOM 796 C CA . LEU A 1 107 ? -23.131 -1.496 55.822 1.00 64.38 107 LEU A CA 1
ATOM 797 C C . LEU A 1 107 ? -22.711 -1.876 54.391 1.00 64.38 107 LEU A C 1
ATOM 799 O O . LEU A 1 107 ? -21.697 -2.535 54.209 1.00 64.38 107 LEU A O 1
ATOM 803 N N . VAL A 1 108 ? -23.495 -1.473 53.384 1.00 63.41 108 VAL A N 1
ATOM 804 C CA . VAL A 1 108 ? -23.278 -1.847 51.970 1.00 63.41 108 VAL A CA 1
ATOM 805 C C . VAL A 1 108 ? -22.444 -0.808 51.194 1.00 63.41 108 VAL A C 1
ATOM 807 O O . VAL A 1 108 ? -21.987 -1.088 50.093 1.00 63.41 108 VAL A O 1
ATOM 810 N N . ASN A 1 109 ? -22.230 0.384 51.762 1.00 59.19 109 ASN A N 1
ATOM 811 C CA . ASN A 1 109 ? -21.416 1.463 51.178 1.00 59.19 109 ASN A CA 1
ATOM 812 C C . ASN A 1 109 ? -19.959 1.507 51.705 1.00 59.19 109 ASN A C 1
ATOM 814 O O . ASN A 1 109 ? -19.296 2.534 51.546 1.00 59.19 109 ASN A O 1
ATOM 818 N N . ILE A 1 110 ? -19.476 0.437 52.348 1.00 51.12 110 ILE A N 1
ATOM 819 C CA . ILE A 1 110 ? -18.047 0.209 52.647 1.00 51.12 110 ILE A CA 1
ATOM 820 C C . ILE A 1 110 ? -17.497 -0.726 51.573 1.00 51.12 110 ILE A C 1
ATOM 822 O O . ILE A 1 110 ? -16.399 -0.432 51.054 1.00 51.12 110 ILE A O 1
#